Protein AF-A0AA38KRV5-F1 (afdb_monomer_lite)

Radius of gyration: 31.62 Å; chains: 1; bounding box: 88×38×71 Å

Structure (mmCIF, N/CA/C/O backbone):
data_AF-A0AA38KRV5-F1
#
_entry.id   AF-A0AA38KRV5-F1
#
loop_
_atom_site.group_PDB
_atom_site.id
_atom_site.type_symbol
_atom_site.label_atom_id
_atom_site.label_alt_id
_atom_site.label_comp_id
_atom_site.label_asym_id
_atom_site.label_entity_id
_atom_site.label_seq_id
_atom_site.pdbx_PDB_ins_code
_atom_site.Cartn_x
_atom_site.Cartn_y
_atom_site.Cartn_z
_atom_site.occupancy
_atom_site.B_iso_or_equiv
_atom_site.auth_seq_id
_atom_site.auth_comp_id
_atom_site.auth_asym_id
_atom_site.auth_atom_id
_atom_site.pdbx_PDB_model_num
ATOM 1 N N . VAL A 1 1 ? -74.579 -22.524 53.069 1.00 36.38 1 VAL A N 1
ATOM 2 C CA . VAL A 1 1 ? -73.112 -22.345 53.154 1.00 36.38 1 VAL A CA 1
ATOM 3 C C . VAL A 1 1 ? -72.688 -21.457 51.985 1.00 36.38 1 VAL A C 1
ATOM 5 O O . VAL A 1 1 ? -72.879 -21.892 50.864 1.00 36.38 1 VAL A O 1
ATOM 8 N N . ILE A 1 2 ? -72.226 -20.228 52.291 1.00 35.75 2 ILE A N 1
ATOM 9 C CA . ILE A 1 2 ? -71.249 -19.368 51.559 1.00 35.75 2 ILE A CA 1
ATOM 10 C C . ILE A 1 2 ? -71.630 -18.967 50.105 1.00 35.75 2 ILE A C 1
ATOM 12 O O . ILE A 1 2 ? -71.653 -19.808 49.222 1.00 35.75 2 ILE A O 1
ATOM 16 N N . LEU A 1 3 ? -72.153 -17.759 49.835 1.00 36.16 3 LEU A N 1
ATOM 17 C CA . LEU A 1 3 ? -71.515 -16.433 49.605 1.00 36.16 3 LEU A CA 1
ATOM 18 C C . LEU A 1 3 ? -70.750 -16.239 48.267 1.00 36.16 3 LEU A C 1
ATOM 20 O O . LEU A 1 3 ? -69.709 -16.838 48.048 1.00 36.16 3 LEU A O 1
ATOM 24 N N . HIS A 1 4 ? -71.246 -15.244 47.512 1.00 34.97 4 HIS A N 1
ATOM 25 C CA . HIS A 1 4 ? -70.548 -14.202 46.728 1.00 34.97 4 HIS A CA 1
ATOM 26 C C . HIS A 1 4 ? -69.802 -14.479 45.400 1.00 34.97 4 HIS A C 1
ATOM 28 O O . HIS A 1 4 ? -68.985 -15.375 45.262 1.00 34.97 4 HIS A O 1
ATOM 34 N N . ASN A 1 5 ? -70.008 -13.485 44.518 1.00 31.98 5 ASN A N 1
ATOM 35 C CA . ASN A 1 5 ? -69.056 -12.826 43.614 1.00 31.98 5 ASN A CA 1
ATOM 36 C C . ASN A 1 5 ? -68.619 -13.486 42.295 1.00 31.98 5 ASN A C 1
ATOM 38 O O . ASN A 1 5 ? -67.769 -14.362 42.256 1.00 31.98 5 ASN A O 1
ATOM 42 N N . GLY A 1 6 ? -69.072 -12.854 41.204 1.00 35.06 6 GLY A N 1
ATOM 43 C CA . GLY A 1 6 ? -68.203 -11.992 40.391 1.00 35.06 6 GLY A CA 1
ATOM 44 C C . GLY A 1 6 ? -67.175 -12.684 39.497 1.00 35.06 6 GLY A C 1
ATOM 45 O O . GLY A 1 6 ? -66.077 -12.994 39.941 1.00 35.06 6 GLY A O 1
ATOM 46 N N . SER A 1 7 ? -67.485 -12.771 38.201 1.00 35.69 7 SER A N 1
ATOM 47 C CA . SER A 1 7 ? -66.495 -12.992 37.144 1.00 35.69 7 SER A CA 1
ATOM 48 C C . SER A 1 7 ? -66.530 -11.825 36.151 1.00 35.69 7 SER A C 1
ATOM 50 O O . SER A 1 7 ? -67.548 -11.557 35.519 1.00 35.69 7 SER A O 1
ATOM 52 N N . VAL A 1 8 ? -65.399 -11.140 36.033 1.00 43.12 8 VAL A N 1
ATOM 53 C CA . VAL A 1 8 ? -64.978 -10.166 35.001 1.00 43.12 8 VAL A CA 1
ATOM 54 C C . VAL A 1 8 ? -63.604 -10.701 34.527 1.00 43.12 8 VAL A C 1
ATOM 56 O O . VAL A 1 8 ? -62.956 -11.295 35.396 1.00 43.12 8 VAL A O 1
ATOM 59 N N . PRO A 1 9 ? -63.072 -10.566 33.277 1.00 43.66 9 PRO A N 1
ATOM 60 C CA . PRO A 1 9 ? -63.278 -9.599 32.167 1.00 43.66 9 PRO A CA 1
ATOM 61 C C . PRO A 1 9 ? -63.510 -10.335 30.801 1.00 43.66 9 PRO A C 1
ATOM 63 O O . PRO A 1 9 ? -63.730 -11.536 30.806 1.00 43.66 9 PRO A O 1
ATOM 66 N N . ALA A 1 10 ? -63.535 -9.786 29.578 1.00 40.44 10 ALA A N 1
ATOM 67 C CA . ALA A 1 10 ? -62.883 -8.629 28.965 1.00 40.44 10 ALA A CA 1
ATOM 68 C C . ALA A 1 10 ? -63.618 -8.215 27.667 1.00 40.44 10 ALA A C 1
ATOM 70 O O . ALA A 1 10 ? -64.061 -9.093 26.922 1.00 40.44 10 ALA A O 1
ATOM 71 N N . PRO A 1 11 ? -63.709 -6.917 27.329 1.00 39.88 11 PRO A N 1
ATOM 72 C CA . PRO A 1 11 ? -64.104 -6.495 25.996 1.00 39.88 11 PRO A CA 1
ATOM 73 C C . PRO A 1 11 ? -62.878 -6.389 25.079 1.00 39.88 11 PRO A C 1
ATOM 75 O O . PRO A 1 11 ? -61.899 -5.737 25.423 1.00 39.88 11 PRO A O 1
ATOM 78 N N . GLY A 1 12 ? -62.992 -6.991 23.895 1.00 44.69 12 GLY A N 1
ATOM 79 C CA . GLY A 1 12 ? -62.506 -6.417 22.637 1.00 44.69 12 GLY A CA 1
ATOM 80 C C . GLY A 1 12 ? -60.994 -6.310 22.434 1.00 44.69 12 GLY A C 1
ATOM 81 O O . GLY A 1 12 ? -60.301 -5.496 23.031 1.00 44.69 12 GLY A O 1
ATOM 82 N N . SER A 1 13 ? -60.512 -7.084 21.470 1.00 45.34 13 SER A N 1
ATOM 83 C CA . SER A 1 13 ? -59.204 -6.998 20.827 1.00 45.34 13 SER A CA 1
ATOM 84 C C . SER A 1 13 ? -58.801 -5.569 20.428 1.00 45.34 13 SER A C 1
ATOM 86 O O . SER A 1 13 ? -59.185 -5.084 19.364 1.00 45.34 13 SER A O 1
ATOM 88 N N . ASN A 1 14 ? -57.936 -4.936 21.217 1.00 39.22 14 ASN A N 1
ATOM 89 C CA . ASN A 1 14 ? -57.039 -3.904 20.705 1.00 39.22 14 ASN A CA 1
ATOM 90 C C . ASN A 1 14 ? -55.765 -4.599 20.220 1.00 39.22 14 ASN A C 1
ATOM 92 O O . ASN A 1 14 ? -54.775 -4.699 20.945 1.00 39.22 14 ASN A O 1
ATOM 96 N N . THR A 1 15 ? -55.801 -5.119 18.995 1.00 48.75 15 THR A N 1
ATOM 97 C CA . THR A 1 15 ? -54.588 -5.548 18.299 1.00 48.75 15 THR A CA 1
ATOM 98 C C . THR A 1 15 ? -53.809 -4.284 17.950 1.00 48.75 15 THR A C 1
ATOM 100 O O . THR A 1 15 ? -54.097 -3.619 16.957 1.00 48.75 15 THR A O 1
ATOM 103 N N . ALA A 1 16 ? -52.854 -3.910 18.802 1.00 49.50 16 ALA A N 1
ATOM 104 C CA . ALA A 1 16 ? -51.838 -2.934 18.437 1.00 49.50 16 ALA A CA 1
ATOM 105 C C . ALA A 1 16 ? -51.176 -3.404 17.128 1.00 49.50 16 ALA A C 1
ATOM 107 O O . ALA A 1 16 ? -50.826 -4.586 17.035 1.00 49.50 16 ALA A O 1
ATOM 108 N N . PRO A 1 17 ? -51.004 -2.548 16.107 1.00 45.97 17 PRO A N 1
ATOM 109 C CA . PRO A 1 17 ? -50.259 -2.961 14.933 1.00 45.97 17 PRO A CA 1
ATOM 110 C C . PRO A 1 17 ? -48.818 -3.244 15.366 1.00 45.97 17 PRO A C 1
ATOM 112 O O . PRO A 1 17 ? -48.140 -2.383 15.929 1.00 45.97 17 PRO A O 1
ATOM 115 N N . SER A 1 18 ? -48.354 -4.470 15.127 1.00 45.62 18 SER A N 1
ATOM 116 C CA . SER A 1 18 ? -46.935 -4.802 15.212 1.00 45.62 18 SER A CA 1
ATOM 117 C C . SER A 1 18 ? -46.148 -3.858 14.293 1.00 45.62 18 SER A C 1
ATOM 119 O O . SER A 1 18 ? -46.506 -3.734 13.120 1.00 45.62 18 SER A O 1
ATOM 121 N N . PRO A 1 19 ? -45.066 -3.204 14.754 1.00 46.78 19 PRO A N 1
ATOM 122 C CA . PRO A 1 19 ? -44.212 -2.431 13.871 1.00 46.78 19 PRO A CA 1
ATOM 123 C C . PRO A 1 19 ? -43.276 -3.397 13.140 1.00 46.78 19 PRO A C 1
ATOM 125 O O . PRO A 1 19 ? -42.105 -3.543 13.474 1.00 46.78 19 PRO A O 1
ATOM 128 N N . SER A 1 20 ? -43.800 -4.085 12.132 1.00 54.16 20 SER A N 1
ATOM 129 C CA . SER A 1 20 ? -42.995 -4.779 11.132 1.00 54.16 20 SER A CA 1
ATOM 130 C C . SER A 1 20 ? -43.132 -4.032 9.816 1.00 54.16 20 SER A C 1
ATOM 132 O O . SER A 1 20 ? -44.123 -4.217 9.114 1.00 54.16 20 SER A O 1
ATOM 134 N N . SER A 1 21 ? -42.160 -3.165 9.519 1.00 48.66 21 SER A N 1
ATOM 135 C CA . SER A 1 21 ? -41.559 -2.964 8.188 1.00 48.66 21 SER A CA 1
ATOM 136 C C . SER A 1 21 ? -40.655 -1.729 8.197 1.00 48.66 21 SER A C 1
ATOM 138 O O . SER A 1 21 ? -41.108 -0.590 8.150 1.00 48.66 21 SER A O 1
ATOM 140 N N . SER A 1 22 ? -39.350 -1.995 8.292 1.00 50.62 22 SER A N 1
ATOM 141 C CA . SER A 1 22 ? -38.304 -1.364 7.475 1.00 50.62 22 SER A CA 1
ATOM 142 C C . SER A 1 22 ? -38.503 0.108 7.083 1.00 50.62 22 SER A C 1
ATOM 144 O O . SER A 1 22 ? -38.718 0.419 5.919 1.00 50.62 22 SER A O 1
ATOM 146 N N . ASN A 1 23 ? -38.306 1.015 8.037 1.00 47.94 23 ASN A N 1
ATOM 147 C CA . ASN A 1 23 ? -37.900 2.392 7.754 1.00 47.94 23 ASN A CA 1
ATOM 148 C C . ASN A 1 23 ? -36.621 2.705 8.540 1.00 47.94 23 ASN A C 1
ATOM 150 O O . ASN A 1 23 ? -36.597 3.540 9.434 1.00 47.94 23 ASN A O 1
ATOM 154 N N . GLN A 1 24 ? -35.537 2.001 8.210 1.00 51.59 24 GLN A N 1
ATOM 155 C CA . GLN A 1 24 ? -34.178 2.451 8.526 1.00 51.59 24 GLN A CA 1
ATOM 156 C C . GLN A 1 24 ? -33.689 3.333 7.367 1.00 51.59 24 GLN A C 1
ATOM 158 O O . GLN A 1 24 ? -32.715 3.004 6.692 1.00 51.59 24 GLN A O 1
ATOM 163 N N . LEU A 1 25 ? -34.391 4.437 7.081 1.00 54.03 25 LEU A N 1
ATOM 164 C CA . LEU A 1 25 ? -33.777 5.501 6.294 1.00 54.03 25 LEU A CA 1
ATOM 165 C C . LEU A 1 25 ? -32.761 6.216 7.192 1.00 54.03 25 LEU A C 1
ATOM 167 O O . LEU A 1 25 ? -33.099 6.803 8.214 1.00 54.03 25 LEU A O 1
ATOM 171 N N . THR A 1 26 ? -31.502 6.097 6.769 1.00 49.62 26 THR A N 1
ATOM 172 C CA . THR A 1 26 ? -30.332 6.879 7.180 1.00 49.62 26 THR A CA 1
ATOM 173 C C . THR A 1 26 ? -29.944 6.797 8.657 1.00 49.62 26 THR A C 1
ATOM 175 O O . THR A 1 26 ? -29.982 7.792 9.378 1.00 49.62 26 THR A O 1
ATOM 178 N N . ARG A 1 27 ? -29.385 5.656 9.094 1.00 52.12 27 ARG A N 1
ATOM 179 C CA . ARG A 1 27 ? -28.312 5.755 10.095 1.00 52.12 27 ARG A CA 1
ATOM 180 C C . ARG A 1 27 ? -27.175 6.506 9.415 1.00 52.12 27 ARG A C 1
ATOM 182 O O . ARG A 1 27 ? -26.470 5.923 8.595 1.00 52.12 27 ARG A O 1
ATOM 189 N N . THR A 1 28 ? -27.034 7.798 9.697 1.00 60.41 28 THR A N 1
ATOM 190 C CA . THR A 1 28 ? -25.870 8.593 9.299 1.00 60.41 28 THR A CA 1
ATOM 191 C C . THR A 1 28 ? -24.648 7.962 9.953 1.00 60.41 28 THR A C 1
ATOM 193 O O . THR A 1 28 ? -24.307 8.248 11.100 1.00 60.41 28 THR A O 1
ATOM 196 N N . LYS A 1 29 ? -24.038 6.999 9.259 1.00 78.56 29 LYS A N 1
ATOM 197 C CA . LYS A 1 29 ? -22.776 6.402 9.664 1.00 78.56 29 LYS A CA 1
ATOM 198 C C . LYS A 1 29 ? -21.730 7.476 9.399 1.00 78.56 29 LYS A C 1
ATOM 200 O O . LYS A 1 29 ? -21.384 7.725 8.248 1.00 78.56 29 LYS A O 1
ATOM 205 N N . PHE A 1 30 ? -21.308 8.166 10.453 1.00 83.62 30 PHE A N 1
ATOM 206 C CA . PHE A 1 30 ? -20.144 9.035 10.357 1.00 83.62 30 PHE A CA 1
ATOM 207 C C . PHE A 1 30 ? -18.959 8.190 9.878 1.00 83.62 30 PHE A C 1
ATOM 209 O O . PHE A 1 30 ? -18.824 7.049 10.341 1.00 83.62 30 PHE A O 1
ATOM 216 N N . PRO A 1 31 ? -18.149 8.703 8.936 1.00 86.69 31 PRO A N 1
ATOM 217 C CA . PRO A 1 31 ? -16.979 7.978 8.487 1.00 86.69 31 PRO A CA 1
ATOM 218 C C . PRO A 1 31 ? -16.051 7.738 9.678 1.00 86.69 31 PRO A C 1
ATOM 220 O O . PRO A 1 31 ? -15.895 8.608 10.540 1.00 86.69 31 PRO A O 1
ATOM 223 N N . THR A 1 32 ? -15.436 6.561 9.736 1.00 89.12 32 THR A N 1
ATOM 224 C CA . THR A 1 32 ? -14.332 6.320 10.668 1.00 89.12 32 THR A CA 1
ATOM 225 C C . THR A 1 32 ? -13.184 7.284 10.369 1.00 89.12 32 THR A C 1
ATOM 227 O O . THR A 1 32 ? -13.086 7.849 9.278 1.00 89.12 32 THR A O 1
ATOM 230 N N . GLU A 1 33 ? -12.257 7.451 11.309 1.00 88.25 33 GLU A N 1
ATOM 231 C CA . GLU A 1 33 ? -11.070 8.286 11.085 1.00 88.25 33 GLU A CA 1
ATOM 232 C C . GLU A 1 33 ? -10.252 7.810 9.873 1.00 88.25 33 GLU A C 1
ATOM 234 O O . GLU A 1 33 ? -9.759 8.628 9.097 1.00 88.25 33 GLU A O 1
ATOM 239 N N . SER A 1 34 ? -10.168 6.492 9.656 1.00 83.56 34 SER A N 1
ATOM 240 C CA . SER A 1 34 ? -9.500 5.906 8.489 1.00 83.56 34 SER A CA 1
ATOM 241 C C . SER A 1 34 ? -10.237 6.189 7.177 1.00 83.56 34 SER A C 1
ATOM 243 O O . SER A 1 34 ? -9.594 6.513 6.175 1.00 83.56 34 SER A O 1
ATOM 245 N N . GLU A 1 35 ? -11.572 6.116 7.170 1.00 89.50 35 GLU A N 1
ATOM 246 C CA . GLU A 1 35 ? -12.406 6.475 6.018 1.00 89.50 35 GLU A CA 1
ATOM 247 C C . GLU A 1 35 ? -12.251 7.971 5.697 1.00 89.50 35 GLU A C 1
ATOM 249 O O . GLU A 1 35 ? -12.017 8.332 4.542 1.00 89.50 35 GLU A O 1
ATOM 254 N N . LEU A 1 36 ? -12.285 8.837 6.716 1.00 92.69 36 LEU A N 1
ATOM 255 C CA . LEU A 1 36 ? -12.100 10.280 6.567 1.00 92.69 36 LEU A CA 1
ATOM 256 C C . LEU A 1 36 ? -10.704 10.618 6.031 1.00 92.69 36 LEU A C 1
ATOM 258 O O . LEU A 1 36 ? -10.572 11.371 5.066 1.00 92.69 36 LEU A O 1
ATOM 262 N N . TYR A 1 37 ? -9.655 10.039 6.615 1.00 88.75 37 TYR A N 1
ATOM 263 C CA . 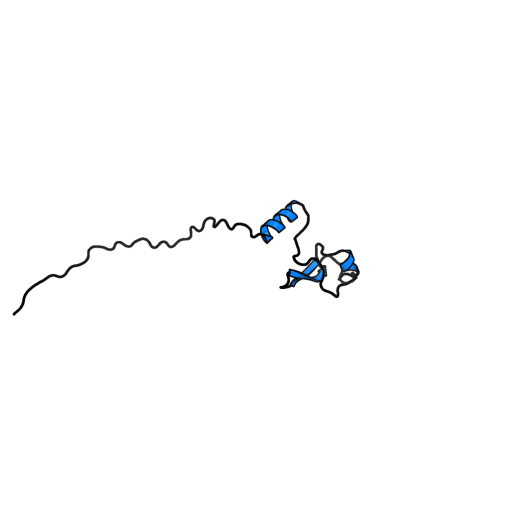TYR A 1 37 ? -8.279 10.272 6.182 1.00 88.75 37 TYR A CA 1
ATOM 264 C C . TYR A 1 37 ? -8.054 9.824 4.733 1.00 88.75 37 TYR A C 1
ATOM 266 O O . TYR A 1 37 ? -7.481 10.566 3.931 1.00 88.75 37 TYR A O 1
ATOM 274 N N . SER A 1 38 ? -8.583 8.655 4.363 1.00 90.31 38 SER A N 1
ATOM 275 C CA . SER A 1 38 ? -8.516 8.143 2.991 1.00 90.31 38 SER A CA 1
ATOM 276 C C . SER A 1 38 ? -9.234 9.068 2.010 1.00 90.31 38 SER A C 1
ATOM 278 O O . SER A 1 38 ? -8.672 9.412 0.971 1.00 90.31 38 SER A O 1
ATOM 280 N N . GLN A 1 39 ? -10.435 9.548 2.347 1.00 92.69 39 GLN A N 1
ATOM 281 C CA . GLN A 1 39 ? -11.171 10.503 1.511 1.00 92.69 39 GLN A CA 1
ATOM 282 C C . GLN A 1 39 ? -10.390 11.804 1.291 1.00 92.69 39 GLN A C 1
ATOM 284 O O . GLN A 1 39 ? -10.300 12.284 0.158 1.00 92.69 39 GLN A O 1
ATOM 289 N N . LEU A 1 40 ? -9.774 12.354 2.342 1.00 94.12 40 LEU A N 1
ATOM 290 C CA . LEU A 1 40 ? -8.966 13.573 2.245 1.00 94.12 40 LEU A CA 1
ATOM 291 C C . LEU A 1 40 ? -7.740 13.389 1.335 1.00 94.12 40 LEU A C 1
ATOM 293 O O . LEU A 1 40 ? -7.394 14.301 0.579 1.00 94.12 40 LEU A O 1
ATOM 297 N N . LEU A 1 41 ? -7.088 12.223 1.369 1.00 91.56 41 LEU A N 1
ATOM 298 C CA . LEU A 1 41 ? -5.957 11.916 0.486 1.00 91.56 41 LEU A CA 1
ATOM 299 C C . LEU A 1 41 ? -6.393 11.685 -0.963 1.00 91.56 41 LEU A C 1
ATOM 301 O O . LEU A 1 41 ? -5.764 12.225 -1.880 1.00 91.56 41 LEU A O 1
ATOM 305 N N . LEU A 1 42 ? -7.491 10.956 -1.172 1.00 90.44 42 LEU A N 1
ATOM 306 C CA . LEU A 1 42 ? -8.055 10.694 -2.496 1.00 90.44 42 LEU A CA 1
ATOM 307 C C . LEU A 1 42 ? -8.469 11.991 -3.197 1.00 90.44 42 LEU A C 1
ATOM 309 O O . LEU A 1 42 ? -8.116 12.191 -4.359 1.00 90.44 42 LEU A O 1
ATOM 313 N N . LEU A 1 43 ? -9.114 12.918 -2.481 1.00 93.62 43 LEU A N 1
ATOM 314 C CA . LEU A 1 43 ? -9.503 14.223 -3.026 1.00 93.62 43 LEU A CA 1
ATOM 315 C C . LEU A 1 43 ? -8.291 15.033 -3.513 1.00 93.62 43 LEU A C 1
ATOM 317 O O . LEU A 1 43 ? -8.375 15.767 -4.496 1.00 93.62 43 LEU A O 1
ATOM 321 N N . LYS A 1 44 ? -7.137 14.867 -2.860 1.00 94.12 44 LYS A N 1
ATOM 322 C CA . LYS A 1 44 ? -5.873 15.507 -3.252 1.00 94.12 44 LYS A CA 1
ATOM 323 C C . LYS A 1 44 ? -5.043 14.674 -4.235 1.00 94.12 44 LYS A C 1
ATOM 325 O O . LYS A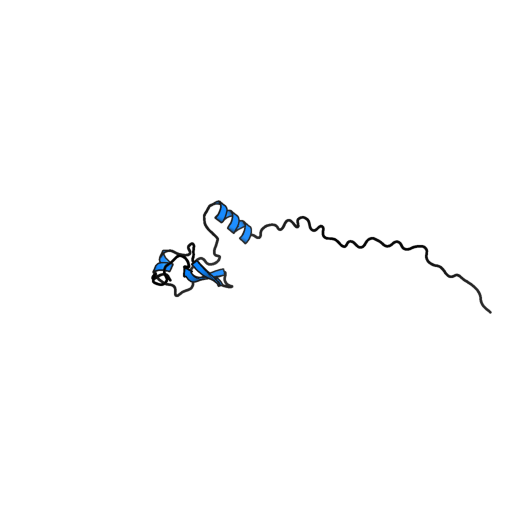 1 44 ? -3.910 15.060 -4.515 1.00 94.12 44 LYS A O 1
ATOM 330 N N . LYS A 1 45 ? -5.568 13.550 -4.740 1.00 89.06 45 LYS A N 1
ATOM 331 C CA . LYS A 1 45 ? -4.859 12.592 -5.607 1.00 89.06 45 LYS A CA 1
ATOM 332 C C . LYS A 1 45 ? -3.542 12.086 -4.999 1.00 89.06 45 LYS A C 1
ATOM 334 O O . LYS A 1 45 ? -2.571 11.858 -5.712 1.00 89.06 45 LYS A O 1
ATOM 339 N N . ARG A 1 46 ? -3.503 11.917 -3.672 1.00 85.94 46 ARG A N 1
ATOM 340 C CA . ARG A 1 46 ? -2.332 11.418 -2.924 1.00 85.94 46 ARG A CA 1
ATOM 341 C C . ARG A 1 46 ? -2.359 9.906 -2.677 1.00 85.94 46 ARG A C 1
ATOM 343 O O . ARG A 1 46 ? -1.492 9.397 -1.980 1.00 85.94 46 ARG A O 1
ATOM 350 N N . GLY A 1 47 ? -3.325 9.200 -3.264 1.00 83.75 47 GLY A N 1
ATOM 351 C CA . GLY A 1 47 ? -3.483 7.754 -3.115 1.00 83.75 47 GLY A CA 1
ATOM 352 C C . GLY A 1 47 ? -4.222 7.356 -1.838 1.00 83.75 47 GLY A C 1
ATOM 353 O O . GLY A 1 47 ? -4.894 8.179 -1.215 1.00 83.75 47 GLY A O 1
ATOM 354 N N . TYR A 1 48 ? -4.119 6.074 -1.488 1.00 84.88 48 TYR A N 1
ATOM 355 C CA . TYR A 1 48 ? -4.723 5.490 -0.292 1.00 84.88 48 TYR A CA 1
ATOM 356 C C . TYR A 1 48 ? -3.655 5.323 0.801 1.00 84.88 48 TYR A C 1
ATOM 358 O O . TYR A 1 48 ? -2.543 4.893 0.486 1.00 84.88 48 TYR A O 1
ATOM 366 N N . PRO A 1 49 ? -3.946 5.663 2.066 1.00 81.62 49 PRO A N 1
ATOM 367 C CA . PRO A 1 49 ? -2.960 5.554 3.131 1.00 81.62 49 PRO A CA 1
ATOM 368 C C . PRO A 1 49 ? -2.695 4.095 3.508 1.00 81.62 49 PRO A C 1
ATOM 370 O O . PRO A 1 49 ? -3.624 3.330 3.761 1.00 81.62 49 PRO A O 1
ATOM 373 N N . LEU A 1 50 ? -1.416 3.733 3.613 1.00 82.44 50 LEU A N 1
ATOM 374 C CA . LEU A 1 50 ? -0.980 2.523 4.309 1.00 82.44 50 LEU A CA 1
ATOM 375 C C . LEU A 1 50 ? -0.629 2.877 5.752 1.00 82.44 50 LEU A C 1
ATOM 377 O O . LEU A 1 50 ? 0.000 3.906 5.999 1.00 82.44 50 LEU A O 1
ATOM 381 N N . TRP A 1 51 ? -1.023 2.021 6.696 1.00 79.56 51 TRP A N 1
ATOM 382 C CA . TRP A 1 51 ? -0.718 2.225 8.113 1.00 79.56 51 TRP A CA 1
ATOM 383 C C . TRP A 1 51 ? 0.779 2.033 8.394 1.00 79.56 51 TRP A C 1
ATOM 385 O O . TRP A 1 51 ? 1.390 2.855 9.072 1.00 79.56 51 TRP A O 1
ATOM 395 N N . ILE A 1 52 ? 1.392 1.006 7.795 1.00 82.56 52 ILE A N 1
ATOM 396 C CA . ILE A 1 52 ? 2.845 0.811 7.765 1.00 82.56 52 ILE A CA 1
ATOM 397 C C . ILE A 1 52 ? 3.309 0.930 6.307 1.00 82.56 52 ILE A C 1
ATOM 399 O O . ILE A 1 52 ? 3.138 -0.009 5.531 1.00 82.56 52 ILE A O 1
ATOM 403 N N . PRO A 1 53 ? 3.894 2.071 5.904 1.00 69.94 53 PRO A N 1
ATOM 404 C CA . PRO A 1 53 ? 4.317 2.292 4.521 1.00 69.94 53 PRO A CA 1
ATOM 405 C C . PRO A 1 53 ? 5.612 1.552 4.157 1.00 69.94 53 PRO A C 1
ATOM 407 O O . PRO A 1 53 ? 5.957 1.464 2.980 1.00 69.94 53 PRO A O 1
ATOM 410 N N . ALA A 1 54 ? 6.351 1.049 5.151 1.00 75.62 54 ALA A N 1
ATOM 411 C CA . ALA A 1 54 ? 7.561 0.279 4.912 1.00 75.62 54 ALA A CA 1
ATOM 412 C C . ALA A 1 54 ? 7.199 -1.128 4.398 1.00 75.62 54 ALA A C 1
ATOM 414 O O . ALA A 1 54 ? 6.408 -1.816 5.046 1.00 75.62 54 ALA A O 1
ATOM 415 N N . PRO A 1 55 ? 7.778 -1.577 3.273 1.00 69.38 55 PRO A N 1
ATOM 416 C CA . PRO A 1 55 ? 7.527 -2.914 2.761 1.00 69.38 55 PRO A CA 1
ATOM 417 C C . PRO A 1 55 ? 8.113 -3.970 3.700 1.00 69.38 55 PRO A C 1
ATOM 419 O O . PRO A 1 55 ? 9.231 -3.812 4.208 1.00 69.38 55 PRO A O 1
ATOM 422 N N . SER A 1 56 ? 7.387 -5.069 3.885 1.00 70.75 56 SER A N 1
ATOM 423 C CA . SER A 1 56 ? 7.952 -6.271 4.490 1.00 70.75 56 SER A CA 1
ATOM 424 C C . SER A 1 56 ? 9.052 -6.823 3.578 1.00 70.75 56 SER A C 1
ATOM 426 O O . SER A 1 56 ? 8.979 -6.767 2.350 1.00 70.75 56 SER A O 1
ATOM 428 N N . GLN A 1 57 ? 10.155 -7.268 4.175 1.00 73.19 57 GLN A N 1
ATOM 429 C CA . GLN A 1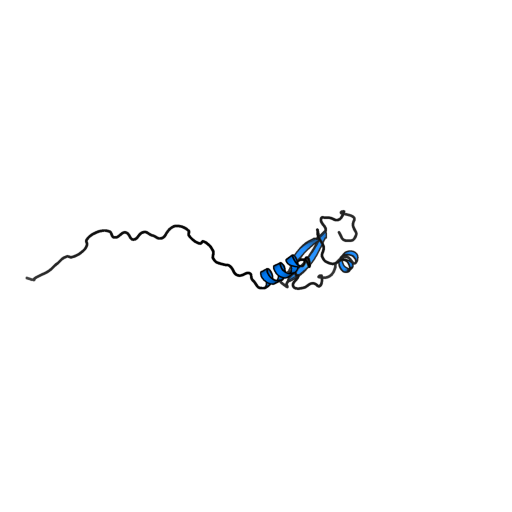 57 ? 11.255 -7.874 3.428 1.00 73.19 57 GLN A CA 1
ATOM 430 C C . GLN A 1 57 ? 11.079 -9.394 3.382 1.00 73.19 57 GLN A C 1
ATOM 432 O O . GLN A 1 57 ? 10.596 -9.957 4.365 1.00 73.19 57 GLN A O 1
ATOM 437 N N . PRO A 1 58 ? 11.542 -10.071 2.315 1.00 74.31 58 PRO A N 1
ATOM 438 C CA . PRO A 1 58 ? 12.281 -9.549 1.161 1.00 74.31 58 PRO A CA 1
ATOM 439 C C . PRO A 1 58 ? 11.387 -9.264 -0.061 1.00 74.31 58 PRO A C 1
ATOM 441 O O . PRO A 1 58 ? 10.573 -10.086 -0.454 1.00 74.31 58 PRO A O 1
ATOM 444 N N . ILE A 1 59 ? 11.611 -8.119 -0.711 1.00 80.06 59 ILE A N 1
ATOM 445 C CA . ILE A 1 59 ? 10.980 -7.736 -1.989 1.00 80.06 59 ILE A CA 1
ATOM 446 C C . ILE A 1 59 ? 12.052 -7.320 -3.014 1.00 80.06 59 ILE A C 1
ATOM 448 O O . ILE A 1 59 ? 13.117 -6.840 -2.588 1.00 80.06 59 ILE A O 1
ATOM 452 N N . PRO A 1 60 ? 11.794 -7.458 -4.334 1.00 81.50 60 PRO A N 1
ATOM 453 C CA . PRO A 1 60 ? 12.727 -7.058 -5.388 1.00 81.50 60 PRO A CA 1
ATOM 454 C C . PRO A 1 60 ? 13.200 -5.608 -5.239 1.00 81.50 60 PRO A C 1
ATOM 456 O O . PRO A 1 60 ? 12.446 -4.716 -4.835 1.00 81.50 60 PRO A O 1
ATOM 459 N N . VAL A 1 61 ? 14.465 -5.348 -5.576 1.00 84.06 61 VAL A N 1
ATOM 460 C CA . VAL A 1 61 ? 15.072 -4.008 -5.460 1.00 84.06 61 VAL A CA 1
ATOM 461 C C . VAL A 1 61 ? 14.339 -2.999 -6.346 1.00 84.06 61 VAL A C 1
ATOM 463 O O . VAL A 1 61 ? 14.173 -1.832 -5.986 1.00 84.06 61 VAL A O 1
ATOM 466 N N . GLU A 1 62 ? 13.854 -3.458 -7.490 1.00 82.81 62 GLU A N 1
ATOM 467 C CA . GLU A 1 62 ? 13.083 -2.704 -8.464 1.00 82.81 62 GLU A CA 1
ATOM 468 C C . GLU A 1 62 ? 11.759 -2.229 -7.865 1.00 82.81 62 GLU A C 1
ATOM 470 O O . GLU A 1 62 ? 11.374 -1.078 -8.085 1.00 82.81 62 GLU A O 1
ATOM 475 N N . PHE A 1 63 ? 11.109 -3.063 -7.048 1.00 81.50 63 PHE A N 1
ATOM 476 C CA . PHE A 1 63 ? 9.910 -2.681 -6.309 1.00 81.50 63 PHE A CA 1
ATOM 477 C C . PHE A 1 63 ? 10.236 -1.674 -5.201 1.00 81.50 63 PHE A C 1
ATOM 479 O O . PHE A 1 63 ? 9.581 -0.638 -5.103 1.00 81.50 63 PHE A O 1
ATOM 486 N N . LYS A 1 64 ? 11.313 -1.895 -4.427 1.00 81.50 64 LYS A N 1
ATOM 487 C CA . LYS A 1 64 ? 11.743 -0.978 -3.347 1.00 81.50 64 LYS A CA 1
ATOM 488 C C . LYS A 1 64 ? 11.925 0.467 -3.826 1.00 81.50 64 LYS A C 1
ATOM 490 O O . LYS A 1 64 ? 11.591 1.396 -3.100 1.00 81.50 64 LYS A O 1
ATOM 495 N N . LYS A 1 65 ? 12.443 0.663 -5.044 1.00 82.06 65 LYS A N 1
ATOM 496 C CA . LYS A 1 65 ? 12.659 1.998 -5.636 1.00 82.06 65 LYS A CA 1
ATOM 497 C C . LYS A 1 65 ? 11.364 2.707 -6.025 1.00 82.06 65 LYS A C 1
ATOM 499 O O . LYS A 1 65 ? 11.320 3.933 -6.035 1.00 82.06 65 LYS A O 1
ATOM 504 N N . LYS A 1 66 ? 10.351 1.940 -6.422 1.00 83.00 66 LYS A N 1
ATOM 505 C CA . LYS A 1 66 ? 9.114 2.449 -7.021 1.00 83.00 66 LYS A CA 1
ATOM 506 C C . LYS A 1 66 ? 7.976 2.552 -6.002 1.00 83.00 66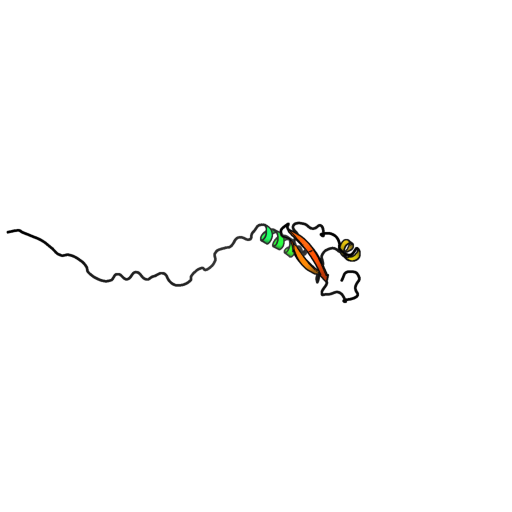 LYS A C 1
ATOM 508 O O . LYS A 1 66 ? 7.086 3.377 -6.191 1.00 83.00 66 LYS A O 1
ATOM 513 N N . GLY A 1 67 ? 8.035 1.756 -4.935 1.00 82.62 67 GLY A N 1
ATOM 514 C CA . GLY A 1 67 ? 6.976 1.641 -3.941 1.00 82.62 67 GLY A CA 1
ATOM 515 C C . GLY A 1 67 ? 5.697 1.037 -4.521 1.00 82.62 67 GLY A C 1
ATOM 516 O O . GLY A 1 67 ? 5.704 0.470 -5.615 1.00 82.62 67 GLY A O 1
ATOM 517 N N . VAL A 1 68 ? 4.607 1.200 -3.770 1.00 84.94 68 VAL A N 1
ATOM 518 C CA . VAL A 1 68 ? 3.271 0.721 -4.145 1.00 84.94 68 VAL A CA 1
ATOM 519 C C . VAL A 1 68 ? 2.699 1.559 -5.288 1.00 84.94 68 VAL A C 1
ATOM 521 O O . VAL A 1 68 ? 2.752 2.791 -5.266 1.00 84.94 68 VAL A O 1
ATOM 524 N N . ARG A 1 69 ? 2.147 0.896 -6.302 1.00 85.44 69 ARG A N 1
ATOM 525 C CA . ARG A 1 69 ? 1.657 1.471 -7.556 1.00 85.44 69 ARG A CA 1
ATOM 526 C C . ARG A 1 69 ? 0.390 0.767 -8.037 1.00 85.44 69 ARG A C 1
ATOM 528 O O . ARG A 1 69 ? -0.010 -0.286 -7.552 1.00 85.44 69 ARG A O 1
ATOM 535 N N . ILE A 1 70 ? -0.255 1.374 -9.031 1.00 87.75 70 ILE A N 1
ATOM 536 C CA . ILE A 1 70 ? -1.418 0.785 -9.703 1.00 87.75 70 ILE A CA 1
ATOM 537 C C . ILE A 1 70 ? -1.030 -0.579 -10.292 1.00 87.75 70 ILE A C 1
ATOM 539 O O . ILE A 1 70 ? 0.023 -0.713 -10.918 1.00 87.75 70 ILE A O 1
ATOM 543 N N . GLY A 1 71 ? -1.898 -1.568 -10.088 1.00 90.44 71 GLY A N 1
ATOM 544 C CA . GLY A 1 71 ? -1.694 -2.945 -10.534 1.00 90.44 71 GLY A CA 1
ATOM 545 C C . GLY A 1 71 ? -1.039 -3.848 -9.492 1.00 90.44 71 GLY A C 1
ATOM 546 O O . GLY A 1 71 ? -1.073 -5.060 -9.679 1.00 90.44 71 GLY A O 1
ATOM 547 N N . ASP A 1 72 ? -0.490 -3.303 -8.402 1.00 90.06 72 ASP A N 1
ATOM 548 C CA . ASP A 1 72 ? 0.102 -4.119 -7.343 1.00 90.06 72 ASP A CA 1
ATOM 549 C C . ASP A 1 72 ? -0.957 -4.971 -6.641 1.00 90.06 72 ASP A C 1
ATOM 551 O O . ASP A 1 72 ? -2.000 -4.485 -6.197 1.00 90.06 72 ASP A O 1
ATOM 555 N N . VAL A 1 73 ? -0.642 -6.252 -6.509 1.00 90.56 73 VAL A N 1
ATOM 556 C CA . VAL A 1 73 ? -1.400 -7.246 -5.764 1.00 90.56 73 VAL A CA 1
ATOM 557 C C . VAL A 1 73 ? -0.580 -7.616 -4.537 1.00 90.56 73 VAL A C 1
ATOM 559 O O . VAL A 1 73 ? 0.611 -7.913 -4.634 1.00 90.56 73 VAL A O 1
ATOM 562 N N . GLY A 1 74 ? -1.216 -7.582 -3.370 1.00 89.25 74 GLY A N 1
ATOM 563 C CA . GLY A 1 74 ? -0.558 -7.858 -2.101 1.00 89.25 74 GLY A CA 1
ATOM 564 C C . GLY A 1 74 ? -1.537 -8.146 -0.971 1.00 89.25 74 GLY A C 1
ATOM 565 O O . GLY A 1 74 ? -2.754 -8.044 -1.144 1.00 89.25 74 GLY A O 1
ATOM 566 N N . ILE A 1 75 ? -0.997 -8.515 0.187 1.00 89.44 75 ILE A N 1
ATOM 567 C CA . ILE A 1 75 ? -1.757 -8.850 1.395 1.00 89.44 75 ILE A CA 1
ATOM 568 C C . ILE A 1 75 ? -1.640 -7.692 2.387 1.00 89.44 75 ILE A C 1
ATOM 570 O O . ILE A 1 75 ? -0.5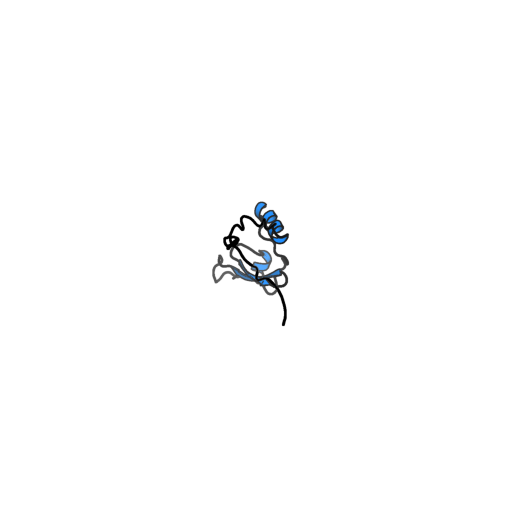38 -7.265 2.726 1.00 89.44 75 ILE A O 1
ATOM 574 N N . LEU A 1 76 ? -2.779 -7.198 2.882 1.00 87.00 76 LEU A N 1
ATOM 575 C CA . LEU A 1 76 ? -2.795 -6.291 4.03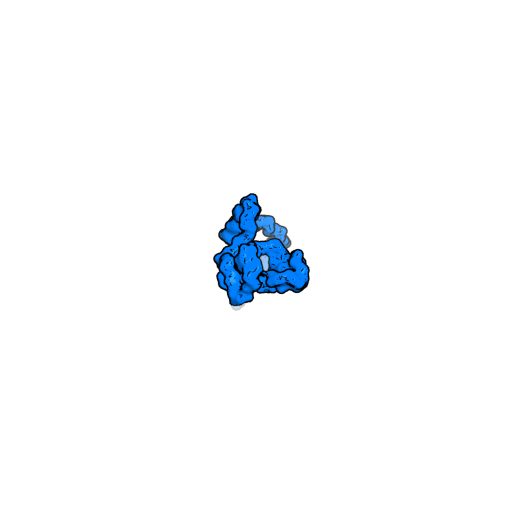0 1.00 87.00 76 LEU A CA 1
ATOM 576 C C . LEU A 1 76 ? -2.632 -7.106 5.312 1.00 87.00 76 LEU A C 1
ATOM 578 O O . LEU A 1 76 ? -3.472 -7.950 5.632 1.00 87.00 76 LEU A O 1
ATOM 582 N N . THR A 1 77 ? -1.544 -6.866 6.036 1.00 85.88 77 THR A N 1
ATOM 583 C CA . THR A 1 77 ? -1.235 -7.607 7.260 1.00 85.88 77 THR A CA 1
ATOM 584 C C . THR A 1 77 ? -2.091 -7.117 8.427 1.00 85.88 77 THR A C 1
ATOM 586 O O . THR A 1 77 ? -2.591 -5.990 8.440 1.00 85.88 77 THR A O 1
ATOM 589 N N . THR A 1 78 ? -2.213 -7.934 9.475 1.00 87.94 78 THR A N 1
ATOM 590 C CA . THR A 1 78 ? -2.905 -7.544 10.717 1.00 87.94 78 THR A CA 1
ATOM 591 C C . THR A 1 78 ? -2.228 -6.378 11.442 1.00 87.94 78 THR A C 1
ATOM 593 O O . THR A 1 78 ? -2.877 -5.677 12.213 1.00 87.94 78 THR A O 1
ATOM 596 N N . THR A 1 79 ? -0.940 -6.142 11.180 1.00 85.75 79 THR A N 1
ATOM 597 C CA . THR A 1 79 ? -0.188 -4.994 11.700 1.00 85.75 79 THR A CA 1
ATOM 598 C C . THR A 1 79 ? -0.384 -3.726 10.867 1.00 85.75 79 THR A C 1
ATOM 600 O O . THR A 1 79 ? 0.085 -2.666 11.270 1.00 85.75 79 THR A O 1
ATOM 603 N N . GLY A 1 80 ? -1.089 -3.803 9.732 1.00 81.06 80 GLY A N 1
ATOM 604 C CA . GLY A 1 80 ? -1.345 -2.675 8.835 1.00 81.06 80 GLY A CA 1
ATOM 605 C C . GLY A 1 80 ? -0.254 -2.435 7.783 1.00 81.06 80 GLY A C 1
ATOM 606 O O . GLY A 1 80 ? -0.209 -1.360 7.183 1.00 81.06 80 GLY A O 1
ATOM 607 N N . GLY A 1 81 ? 0.629 -3.412 7.571 1.00 86.25 81 GLY A N 1
ATOM 608 C CA . GLY A 1 81 ? 1.585 -3.433 6.464 1.00 86.25 81 GLY A CA 1
ATOM 609 C C . GLY A 1 81 ? 0.975 -3.956 5.167 1.00 86.25 81 GLY A C 1
ATOM 610 O O . GLY A 1 81 ? -0.165 -4.421 5.136 1.00 86.25 81 GLY A O 1
ATOM 611 N N . PHE A 1 82 ? 1.755 -3.868 4.093 1.00 86.69 82 PHE A N 1
ATOM 612 C CA . PHE A 1 82 ? 1.403 -4.382 2.774 1.00 86.69 82 PHE A CA 1
ATOM 613 C C . PHE A 1 82 ? 2.519 -5.295 2.259 1.00 86.69 82 PHE A C 1
ATOM 615 O O . PHE A 1 82 ? 3.629 -4.831 1.984 1.00 86.69 82 PHE A O 1
ATOM 622 N N . ASP A 1 83 ? 2.204 -6.581 2.125 1.00 87.38 83 ASP A N 1
ATOM 623 C CA . ASP A 1 83 ? 3.106 -7.600 1.595 1.00 87.38 83 ASP A CA 1
ATOM 624 C C . ASP A 1 83 ? 2.870 -7.729 0.091 1.00 87.38 83 ASP A C 1
ATOM 626 O O . ASP A 1 83 ? 1.816 -8.196 -0.347 1.00 87.38 83 ASP A O 1
ATOM 630 N N . TYR A 1 84 ? 3.837 -7.280 -0.704 1.00 87.69 84 TYR A N 1
ATOM 631 C CA . TYR A 1 84 ? 3.752 -7.325 -2.161 1.00 87.69 84 TYR A CA 1
ATOM 632 C C . TYR A 1 84 ? 3.873 -8.758 -2.690 1.00 87.69 84 TYR A C 1
ATOM 634 O O . TYR A 1 84 ? 4.733 -9.514 -2.239 1.00 87.69 84 TYR A O 1
ATOM 642 N N . LEU A 1 85 ? 3.047 -9.103 -3.680 1.00 89.06 85 LEU A N 1
ATOM 643 C CA . LEU A 1 85 ? 3.119 -10.377 -4.393 1.00 89.06 85 LEU A CA 1
ATOM 644 C C . LEU A 1 85 ? 3.610 -10.176 -5.828 1.00 89.06 85 LEU A C 1
ATOM 646 O O . LEU A 1 85 ? 4.641 -10.726 -6.191 1.00 89.06 85 LEU A O 1
ATOM 650 N N . PHE A 1 86 ? 2.869 -9.411 -6.633 1.00 89.88 86 PHE A N 1
ATOM 651 C CA . PHE A 1 86 ? 3.140 -9.193 -8.060 1.00 89.88 86 PHE A CA 1
ATOM 652 C C . PHE A 1 86 ? 2.351 -7.965 -8.564 1.00 89.88 86 PHE A C 1
ATOM 654 O O . PHE A 1 86 ? 1.450 -7.482 -7.876 1.00 89.88 86 PHE A O 1
ATOM 661 N N . ASN A 1 87 ? 2.645 -7.447 -9.757 1.00 92.25 87 ASN A N 1
ATOM 662 C CA . ASN A 1 87 ? 1.897 -6.362 -10.396 1.00 92.25 87 ASN A CA 1
ATOM 663 C C . ASN A 1 87 ? 1.191 -6.883 -11.656 1.00 92.25 87 ASN A C 1
ATOM 665 O O . ASN A 1 87 ? 1.817 -7.262 -12.643 1.00 92.25 87 ASN A O 1
ATOM 669 N N . ALA A 1 88 ? -0.141 -6.850 -11.643 1.00 94.50 88 ALA A N 1
ATOM 670 C CA . ALA A 1 88 ? -0.990 -7.366 -12.716 1.00 94.50 88 ALA A CA 1
ATOM 671 C C . ALA A 1 88 ? -0.882 -6.581 -14.038 1.00 94.50 88 ALA A C 1
ATOM 673 O O . ALA A 1 88 ? -1.337 -7.054 -15.077 1.00 94.50 88 ALA A O 1
ATOM 674 N N . CYS A 1 89 ? -0.307 -5.378 -14.009 1.00 94.69 89 CYS A N 1
ATOM 675 C CA . CYS A 1 89 ? -0.053 -4.557 -15.188 1.00 94.69 89 CYS A CA 1
ATOM 676 C C . CYS A 1 89 ? 1.358 -4.759 -15.764 1.00 94.69 89 CYS A C 1
ATOM 678 O O . CYS A 1 89 ? 1.668 -4.161 -16.797 1.00 94.69 89 CYS A O 1
ATOM 680 N N . LEU A 1 90 ? 2.215 -5.558 -15.119 1.00 92.31 90 LEU A N 1
ATOM 681 C CA . LEU A 1 90 ? 3.549 -5.879 -15.618 1.00 92.31 90 LEU A CA 1
ATOM 682 C C . LEU A 1 90 ? 3.561 -7.229 -16.354 1.00 92.31 90 LEU A C 1
ATOM 684 O O . LEU A 1 90 ? 2.823 -8.147 -15.991 1.00 92.31 90 LEU A O 1
ATOM 688 N N . PRO A 1 91 ? 4.418 -7.382 -17.378 1.00 93.38 91 PRO A N 1
ATOM 689 C CA . PRO A 1 91 ? 4.704 -8.681 -17.976 1.00 93.38 91 PRO A CA 1
ATOM 690 C C . PRO A 1 91 ? 5.187 -9.703 -16.937 1.00 93.38 91 PRO A C 1
ATOM 692 O O . PRO A 1 91 ? 5.811 -9.346 -15.940 1.00 93.38 91 PRO A O 1
ATOM 695 N N . HIS A 1 92 ? 4.966 -10.993 -17.198 1.00 89.31 92 HIS A N 1
ATOM 696 C CA . HIS A 1 92 ? 5.445 -12.073 -16.322 1.00 89.31 92 HIS A CA 1
ATOM 697 C C . HIS A 1 92 ? 6.978 -12.092 -16.155 1.00 89.31 92 HIS A C 1
ATOM 699 O O . HIS A 1 92 ? 7.482 -12.576 -15.153 1.00 89.31 92 HIS A O 1
ATOM 705 N N . ASN A 1 93 ? 7.723 -11.568 -17.129 1.00 90.88 93 ASN A N 1
ATOM 706 C CA . ASN A 1 93 ? 9.184 -11.507 -17.113 1.00 90.88 93 ASN A CA 1
ATOM 707 C C . ASN A 1 93 ? 9.744 -10.157 -16.629 1.00 90.88 93 ASN A C 1
ATOM 709 O O . ASN A 1 93 ? 10.941 -9.909 -16.791 1.00 90.88 93 ASN A O 1
ATOM 713 N N . ASP A 1 94 ? 8.907 -9.264 -16.093 1.00 89.75 94 ASP A N 1
ATOM 714 C CA . ASP A 1 94 ? 9.397 -8.030 -15.479 1.00 89.75 94 ASP A CA 1
ATOM 715 C C . ASP A 1 94 ? 10.128 -8.367 -14.165 1.00 89.75 94 ASP A C 1
ATOM 717 O O . ASP A 1 94 ? 9.598 -9.134 -13.370 1.00 89.75 94 ASP A O 1
ATOM 721 N N . PRO A 1 95 ? 11.314 -7.799 -13.887 1.00 86.75 95 PRO A N 1
ATOM 722 C CA . PRO A 1 95 ? 12.057 -8.078 -12.653 1.00 86.75 95 PRO A CA 1
ATOM 723 C C . PRO A 1 95 ? 11.322 -7.707 -11.356 1.00 86.75 95 PRO A C 1
ATOM 725 O O . PRO A 1 95 ? 11.733 -8.117 -10.272 1.00 86.75 95 PRO A O 1
ATOM 728 N N . ALA A 1 96 ? 10.287 -6.870 -11.440 1.00 83.94 96 ALA A N 1
ATOM 729 C CA . ALA A 1 96 ? 9.428 -6.544 -10.314 1.00 83.94 96 ALA A CA 1
ATOM 730 C C . ALA A 1 96 ? 8.239 -7.511 -10.153 1.00 83.94 96 ALA A C 1
ATOM 732 O O . ALA A 1 96 ? 7.460 -7.294 -9.228 1.00 83.94 96 ALA A O 1
ATOM 733 N N . ASN A 1 97 ? 8.069 -8.516 -11.019 1.00 85.12 97 ASN A N 1
ATOM 734 C CA . ASN A 1 97 ? 6.953 -9.470 -11.032 1.00 85.12 97 ASN A CA 1
ATOM 735 C C . ASN A 1 97 ? 7.392 -10.901 -10.698 1.00 85.12 97 ASN A C 1
ATOM 737 O O . ASN A 1 97 ? 8.586 -11.219 -10.893 1.00 85.12 97 ASN A O 1
#

Sequence (97 aa):
VILHNGSVPAPGSNTAPSPSSSNQLTRTKFPTESELYSQLLLLKKRGYPLWIPAPSQPIPVEFKKKGVRIGDVGILTTTGGFDYLFNACLPHNDPAN

Foldseek 3Di:
DDDDDDDDDDDDDPPDDDPDDDDPDDPPPDDDPQRVVQVVCVVVVNHHDQPDQDEDDDAQPVCVVVGDDAQWDFDQDPNRHTHTDAGNPDDPPDSRD

Secondary structure (DSSP, 8-state):
---------------PPP--S--------PPPHHHHHHHHHHHTT--PPPSS-SPPSP--HHHHHH-S-TTEEEEE-TTS-EEEEEETTS-TTSTT-

Organism: NCBI:txid2804958

pLDDT: mean 73.95, std 19.71, range [31.98, 94.69]